Protein AF-X0WHK9-F1 (afdb_monomer_lite)

pLDDT: mean 96.36, std 5.64, range [62.0, 98.44]

Secondary structure (DSSP, 8-state):
---SSGGGGGGHHHHHHHHHHTT--GGG-GGGS-HHHHHHHHHHT--

Foldseek 3Di:
DPDPDPVCVVVVVVVVVVCVVVVHDLVRDLVSDDPVVSVVVVVVPDD

Radius of gyration: 13.01 Å; chains: 1; bounding box: 23×29×26 Å

Sequence (47 aa):
TDAHRIDNLGLMGFGIATAARGWTTKHDVLNTLSADKIKTWAKSKRL

Organism: NCBI:txid412755

Structure (mmCIF, N/CA/C/O backbone):
data_AF-X0WHK9-F1
#
_entry.id   AF-X0WHK9-F1
#
loop_
_atom_site.group_PDB
_atom_site.id
_atom_site.type_symbol
_atom_site.label_atom_id
_atom_site.label_alt_id
_atom_site.label_comp_id
_atom_site.label_asym_id
_atom_site.label_entity_id
_atom_site.label_seq_id
_atom_site.pdbx_PDB_ins_code
_atom_site.Cartn_x
_atom_site.Cartn_y
_atom_site.Cartn_z
_atom_site.occupancy
_atom_site.B_iso_or_equiv
_atom_site.auth_seq_id
_atom_site.auth_comp_id
_atom_site.auth_asym_id
_atom_site.auth_atom_id
_atom_site.pdbx_PDB_model_num
ATOM 1 N N . THR A 1 1 ? 7.212 4.132 -3.551 1.00 94.75 1 THR A N 1
ATOM 2 C CA . THR A 1 1 ? 7.997 3.956 -4.787 1.00 94.75 1 THR A CA 1
ATOM 3 C C . THR A 1 1 ? 8.648 5.237 -5.248 1.00 94.75 1 THR A C 1
ATOM 5 O O . THR A 1 1 ? 9.618 5.119 -5.977 1.00 94.75 1 THR A O 1
ATOM 8 N N . ASP A 1 2 ? 8.139 6.416 -4.853 1.00 95.94 2 ASP A N 1
ATOM 9 C CA . ASP A 1 2 ? 8.690 7.712 -5.283 1.00 95.94 2 ASP A CA 1
ATOM 10 C C . ASP A 1 2 ? 8.900 7.767 -6.809 1.00 95.94 2 ASP A C 1
ATOM 12 O O . ASP A 1 2 ? 9.982 7.992 -7.358 1.00 95.94 2 ASP A O 1
ATOM 16 N N . ALA A 1 3 ? 7.844 7.352 -7.513 1.00 97.19 3 ALA A N 1
ATOM 17 C CA . ALA A 1 3 ? 7.912 7.078 -8.932 1.00 97.19 3 ALA A CA 1
ATOM 18 C C . ALA A 1 3 ? 7.974 8.389 -9.728 1.00 97.19 3 ALA A C 1
ATOM 20 O O . ALA A 1 3 ? 7.030 9.169 -9.708 1.00 97.19 3 ALA A O 1
ATOM 21 N N . HIS A 1 4 ? 9.056 8.567 -10.489 1.00 97.56 4 HIS A N 1
ATOM 22 C CA . HIS A 1 4 ? 9.241 9.656 -11.461 1.00 97.56 4 HIS A CA 1
ATOM 23 C C . HIS A 1 4 ? 9.047 9.187 -12.920 1.00 97.56 4 HIS A C 1
ATOM 25 O O . HIS A 1 4 ? 9.242 9.940 -13.868 1.00 97.56 4 HIS A O 1
ATOM 31 N N . ARG A 1 5 ? 8.677 7.913 -13.099 1.00 98.06 5 ARG A N 1
ATOM 32 C CA . ARG A 1 5 ? 8.330 7.246 -14.364 1.00 98.06 5 ARG A CA 1
ATOM 33 C C . ARG A 1 5 ? 7.371 6.093 -14.069 1.00 98.06 5 ARG A C 1
ATOM 35 O O . ARG A 1 5 ? 7.433 5.529 -12.976 1.00 98.06 5 ARG A O 1
ATOM 42 N N . ILE A 1 6 ? 6.511 5.737 -15.025 1.00 98.25 6 ILE A N 1
ATOM 43 C CA . ILE A 1 6 ? 5.433 4.744 -14.830 1.00 98.25 6 ILE A CA 1
ATOM 44 C C . ILE A 1 6 ? 5.986 3.400 -14.338 1.00 98.25 6 ILE A C 1
ATOM 46 O O . ILE A 1 6 ? 5.472 2.847 -13.369 1.00 98.25 6 ILE A O 1
ATOM 50 N N . ASP A 1 7 ? 7.089 2.929 -14.920 1.00 98.19 7 ASP A N 1
ATOM 51 C CA . ASP A 1 7 ? 7.695 1.639 -14.563 1.00 98.19 7 ASP A CA 1
ATOM 52 C C . ASP A 1 7 ? 8.111 1.556 -13.083 1.00 98.19 7 ASP A C 1
ATOM 54 O O . ASP A 1 7 ? 8.077 0.483 -12.479 1.00 98.19 7 ASP A O 1
ATOM 58 N N . ASN A 1 8 ? 8.431 2.692 -12.448 1.00 98.31 8 ASN A N 1
ATOM 59 C CA . ASN A 1 8 ? 8.806 2.726 -11.033 1.00 98.31 8 ASN A CA 1
ATOM 60 C C . ASN A 1 8 ? 7.626 2.394 -10.103 1.00 98.31 8 ASN A C 1
ATOM 62 O O . ASN A 1 8 ? 7.847 2.077 -8.933 1.00 98.31 8 ASN A O 1
ATOM 66 N N . LEU A 1 9 ? 6.374 2.424 -10.578 1.00 98.19 9 LEU A N 1
ATOM 67 C CA . LEU A 1 9 ? 5.226 1.935 -9.805 1.00 98.19 9 LEU A CA 1
ATOM 68 C C . LEU A 1 9 ? 5.372 0.442 -9.464 1.00 98.19 9 LEU A C 1
ATOM 70 O O . LEU A 1 9 ? 4.946 0.022 -8.386 1.00 98.19 9 LEU A O 1
ATOM 74 N N . GLY A 1 10 ? 6.057 -0.334 -10.314 1.00 98.00 10 GLY A N 1
ATOM 75 C CA . GLY A 1 10 ? 6.364 -1.749 -10.079 1.00 98.00 10 GLY A CA 1
ATOM 76 C C . GLY A 1 10 ? 7.248 -2.003 -8.852 1.00 98.00 10 GLY A C 1
ATOM 77 O O . GLY A 1 10 ? 7.232 -3.097 -8.292 1.00 98.00 10 GLY A O 1
ATOM 78 N N . LEU A 1 11 ? 7.951 -0.982 -8.347 1.00 98.38 11 LEU A N 1
ATOM 79 C CA . LEU A 1 11 ? 8.786 -1.082 -7.145 1.00 98.38 11 LEU A CA 1
ATOM 80 C C . LEU A 1 11 ? 7.968 -1.258 -5.848 1.00 98.38 11 LEU A C 1
ATOM 82 O O . LEU A 1 11 ? 8.553 -1.429 -4.778 1.00 98.38 11 LEU A O 1
ATOM 86 N N . MET A 1 12 ? 6.627 -1.219 -5.900 1.00 98.38 12 MET A N 1
ATOM 87 C CA . MET A 1 12 ? 5.761 -1.352 -4.717 1.00 98.38 12 MET A CA 1
ATOM 88 C C . MET A 1 12 ? 5.992 -2.669 -3.960 1.00 98.38 12 MET A C 1
ATOM 90 O O . MET A 1 12 ? 5.877 -2.701 -2.734 1.00 98.38 12 MET A O 1
ATOM 94 N N . GLY A 1 13 ? 6.407 -3.729 -4.663 1.00 98.31 13 GLY A N 1
ATOM 95 C CA . GLY A 1 13 ? 6.763 -5.013 -4.052 1.00 98.31 13 GLY A CA 1
ATOM 96 C C . GLY A 1 13 ? 7.842 -4.899 -2.967 1.00 98.31 13 GLY A C 1
ATOM 97 O O . GLY A 1 13 ? 7.750 -5.577 -1.945 1.00 98.31 13 GLY A O 1
ATOM 98 N N . PHE A 1 14 ? 8.808 -3.983 -3.113 1.00 98.44 14 PHE A N 1
ATOM 99 C CA . PHE A 1 14 ? 9.822 -3.741 -2.079 1.00 98.44 14 PHE A CA 1
ATOM 100 C C . PHE A 1 14 ? 9.227 -3.139 -0.802 1.00 98.44 14 PHE A C 1
ATOM 102 O O . PHE A 1 14 ? 9.654 -3.489 0.300 1.00 98.44 14 PHE A O 1
ATOM 109 N N . GLY A 1 15 ? 8.211 -2.280 -0.933 1.00 98.06 15 GLY A N 1
ATOM 110 C CA . GLY A 1 15 ? 7.469 -1.738 0.206 1.00 98.06 15 GLY A CA 1
ATOM 111 C C . GLY A 1 15 ? 6.733 -2.835 0.974 1.00 98.06 15 GLY A C 1
ATOM 112 O O . GLY A 1 15 ? 6.850 -2.911 2.194 1.00 98.06 15 GLY A O 1
ATOM 113 N N . ILE A 1 16 ? 6.064 -3.744 0.256 1.00 98.19 16 ILE A N 1
ATOM 114 C CA . ILE A 1 16 ? 5.362 -4.896 0.847 1.00 98.19 16 ILE A CA 1
ATOM 115 C C . ILE A 1 16 ? 6.348 -5.827 1.567 1.00 98.19 16 ILE A C 1
ATOM 117 O O . ILE A 1 16 ? 6.132 -6.176 2.725 1.00 98.19 16 ILE A O 1
ATOM 121 N N . ALA A 1 17 ? 7.462 -6.192 0.924 1.00 98.44 17 ALA A N 1
ATOM 122 C CA . ALA A 1 17 ? 8.475 -7.061 1.528 1.00 98.44 17 ALA A CA 1
ATOM 123 C C . ALA A 1 17 ? 9.115 -6.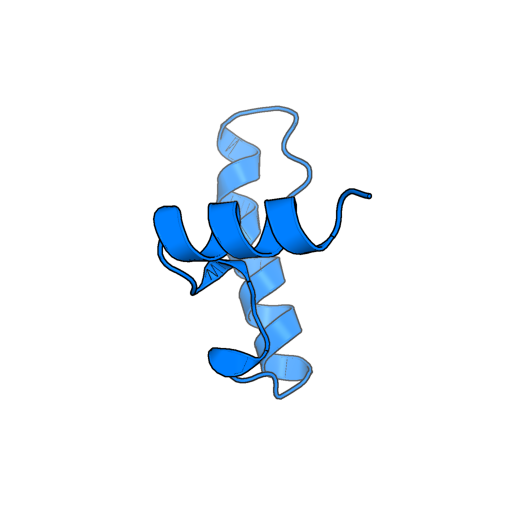436 2.782 1.00 98.44 17 ALA A C 1
ATOM 125 O O . ALA A 1 17 ? 9.406 -7.131 3.756 1.00 98.44 17 ALA A O 1
ATOM 126 N N . THR A 1 18 ? 9.315 -5.116 2.777 1.00 98.44 18 THR A N 1
ATOM 127 C CA . THR A 1 18 ? 9.813 -4.370 3.941 1.00 98.44 18 THR A CA 1
ATOM 128 C C . THR A 1 18 ? 8.795 -4.376 5.082 1.00 98.44 18 THR A C 1
ATOM 130 O O . THR A 1 18 ? 9.160 -4.681 6.215 1.00 98.44 18 THR A O 1
ATOM 133 N N . ALA A 1 19 ? 7.519 -4.125 4.779 1.00 98.31 19 ALA A N 1
ATOM 134 C CA . ALA A 1 19 ? 6.416 -4.159 5.738 1.00 98.31 19 ALA A CA 1
ATOM 135 C C . ALA A 1 19 ? 6.252 -5.549 6.389 1.00 98.31 19 ALA A C 1
ATOM 137 O O . ALA A 1 19 ? 6.085 -5.649 7.607 1.00 98.31 19 ALA A O 1
ATOM 138 N N . ALA A 1 20 ? 6.385 -6.623 5.602 1.00 97.94 20 ALA A N 1
ATOM 139 C CA . ALA A 1 20 ? 6.350 -8.000 6.095 1.00 97.94 20 ALA A CA 1
ATOM 140 C C . ALA A 1 20 ? 7.515 -8.307 7.051 1.00 97.94 20 ALA A C 1
ATOM 142 O O . ALA A 1 20 ? 7.311 -8.897 8.110 1.00 97.94 20 ALA A O 1
ATOM 143 N N . ARG A 1 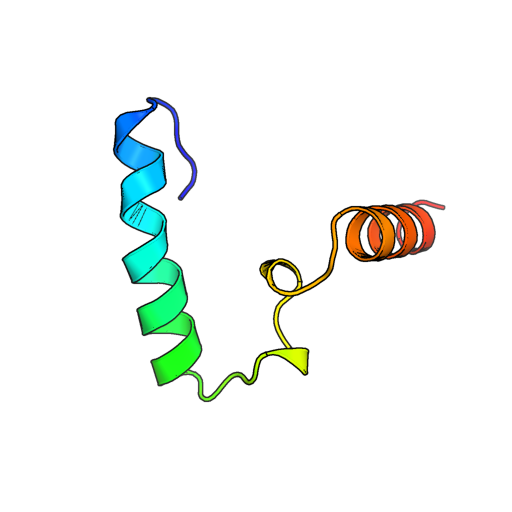21 ? 8.735 -7.852 6.729 1.00 98.44 21 ARG A N 1
ATOM 144 C CA . ARG A 1 21 ? 9.902 -8.001 7.617 1.00 98.44 21 ARG A CA 1
ATOM 145 C C . ARG A 1 21 ? 9.730 -7.250 8.940 1.00 98.44 21 ARG A C 1
ATOM 147 O O . ARG A 1 21 ? 10.242 -7.706 9.953 1.00 98.44 21 ARG A O 1
ATOM 154 N N . GLY A 1 22 ? 8.997 -6.137 8.923 1.00 98.06 22 GLY A N 1
ATOM 155 C CA . GLY A 1 22 ? 8.617 -5.371 10.113 1.00 98.06 22 GLY A CA 1
ATOM 156 C C . GLY A 1 22 ? 7.391 -5.906 10.860 1.00 98.06 22 GLY A C 1
ATOM 157 O O . GLY A 1 22 ? 6.918 -5.235 11.768 1.00 98.06 22 GLY A O 1
ATOM 158 N N . TRP A 1 23 ? 6.856 -7.067 10.464 1.00 97.88 23 TRP A N 1
ATOM 159 C CA . TRP A 1 23 ? 5.710 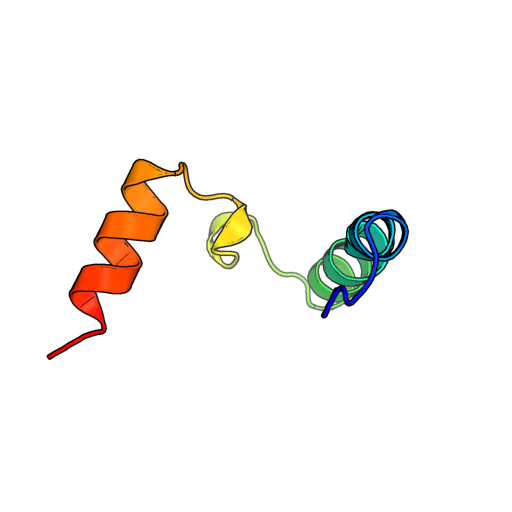-7.740 11.096 1.00 97.88 23 TRP A CA 1
ATOM 160 C C . TRP A 1 23 ? 4.429 -6.892 11.130 1.00 97.88 23 TRP A C 1
ATOM 162 O O . TRP A 1 23 ? 3.549 -7.104 11.961 1.00 97.88 23 TRP A O 1
ATOM 172 N N . THR A 1 24 ? 4.309 -5.937 10.208 1.00 98.19 24 THR A N 1
ATOM 173 C CA . THR A 1 24 ? 3.097 -5.123 10.074 1.00 98.19 24 THR A CA 1
ATOM 174 C C . THR A 1 24 ? 1.929 -5.969 9.577 1.00 98.19 24 THR A C 1
ATOM 176 O O . THR A 1 24 ? 2.082 -6.870 8.748 1.00 98.19 24 THR A O 1
ATOM 179 N N . THR A 1 25 ? 0.734 -5.656 10.060 1.00 97.69 25 THR A N 1
ATOM 180 C CA . THR A 1 25 ? -0.518 -6.234 9.583 1.00 97.69 25 THR A CA 1
ATOM 181 C C . THR A 1 25 ? -1.228 -5.255 8.653 1.00 97.69 25 THR A C 1
ATOM 183 O O . THR A 1 25 ? -0.895 -4.072 8.579 1.00 97.69 25 THR A O 1
ATOM 186 N N . LYS A 1 26 ? -2.280 -5.714 7.963 1.00 97.25 26 LYS A N 1
ATOM 187 C CA . LYS A 1 26 ? -3.090 -4.826 7.112 1.00 97.25 26 LYS A CA 1
ATOM 188 C C . LYS A 1 26 ? -3.635 -3.606 7.871 1.00 97.25 26 LYS A C 1
ATOM 190 O O . LYS A 1 26 ? -3.814 -2.554 7.274 1.00 97.25 26 LYS A O 1
ATOM 195 N N . HIS A 1 27 ? -3.893 -3.744 9.172 1.00 97.00 27 HIS A N 1
ATOM 196 C CA . HIS A 1 27 ? -4.475 -2.683 9.993 1.00 97.00 27 HIS A CA 1
ATOM 197 C C . HIS A 1 27 ? -3.496 -1.534 10.265 1.00 97.00 27 HIS A C 1
ATOM 199 O O . HIS A 1 27 ? -3.940 -0.425 10.553 1.00 97.00 27 HIS A O 1
ATOM 205 N N . ASP A 1 28 ? -2.197 -1.774 10.086 1.00 97.62 28 ASP A N 1
ATOM 206 C CA . ASP A 1 28 ? -1.131 -0.794 10.299 1.00 97.62 28 ASP A CA 1
ATOM 207 C C . ASP A 1 28 ? -0.822 0.028 9.032 1.00 97.62 28 ASP A C 1
ATOM 209 O O . ASP A 1 28 ? -0.083 1.011 9.082 1.00 97.62 28 ASP A O 1
ATOM 213 N N . VAL A 1 29 ? -1.374 -0.359 7.872 1.00 97.75 29 VAL A N 1
ATOM 214 C CA . VAL A 1 29 ? -0.960 0.151 6.554 1.00 97.75 29 VAL A CA 1
ATOM 215 C C . VAL A 1 29 ? -2.099 0.888 5.848 1.00 97.75 29 VAL A C 1
ATOM 217 O O . VAL A 1 29 ? -3.089 0.286 5.426 1.00 97.75 29 VAL A O 1
ATOM 220 N N . LEU A 1 30 ? -1.916 2.193 5.614 1.00 97.56 30 LEU A N 1
ATOM 221 C CA . LEU A 1 30 ? -2.907 3.060 4.956 1.00 97.56 30 LEU A CA 1
ATOM 222 C C . LEU A 1 30 ? -3.304 2.590 3.552 1.00 97.56 30 LEU A C 1
ATOM 224 O O . LEU A 1 30 ? -4.463 2.719 3.172 1.00 97.56 30 LEU A O 1
ATOM 228 N N . ASN A 1 31 ? -2.367 2.025 2.786 1.00 97.31 31 ASN A N 1
ATOM 229 C CA . ASN A 1 31 ? -2.616 1.555 1.419 1.00 97.31 31 ASN A CA 1
ATOM 230 C C . ASN A 1 31 ? -3.621 0.390 1.333 1.00 97.31 31 ASN A C 1
ATOM 232 O O . ASN A 1 31 ? -4.039 0.048 0.231 1.00 97.31 31 ASN A O 1
ATOM 236 N N . THR A 1 32 ? -4.016 -0.213 2.461 1.00 98.06 32 THR A N 1
ATOM 237 C CA . THR A 1 32 ? -5.056 -1.258 2.513 1.00 98.06 32 THR A CA 1
ATOM 238 C C . THR A 1 32 ? -6.467 -0.698 2.721 1.00 98.06 32 THR A C 1
ATOM 240 O O . THR A 1 32 ? -7.455 -1.426 2.603 1.00 98.06 32 THR A O 1
ATOM 243 N N . LEU A 1 33 ? -6.584 0.595 3.041 1.00 98.06 33 LEU A N 1
ATOM 244 C CA . LEU A 1 33 ? -7.866 1.274 3.167 1.00 98.06 33 LEU A CA 1
ATOM 245 C C . LEU A 1 33 ? -8.533 1.424 1.795 1.00 98.06 33 LEU A C 1
ATOM 247 O O . LEU A 1 33 ? -7.869 1.594 0.774 1.00 98.06 33 LEU A O 1
ATOM 251 N N . SER A 1 34 ? -9.869 1.445 1.779 1.00 98.00 34 SER A N 1
ATOM 252 C CA . SER A 1 34 ? -10.597 1.886 0.588 1.00 98.00 34 SER A CA 1
ATOM 253 C C . SER A 1 34 ? -10.302 3.359 0.290 1.00 98.00 34 SER A C 1
ATOM 255 O O . SER A 1 34 ? -9.942 4.133 1.185 1.00 98.00 34 SER A O 1
ATOM 257 N N . ALA A 1 35 ? -10.524 3.766 -0.962 1.00 97.88 35 ALA A N 1
ATOM 258 C CA . ALA A 1 35 ? -10.313 5.144 -1.399 1.00 97.88 35 ALA A CA 1
ATOM 259 C C . ALA A 1 35 ? -11.071 6.170 -0.531 1.00 97.88 35 ALA A C 1
ATOM 261 O O . ALA A 1 35 ? -10.533 7.230 -0.219 1.00 97.88 35 ALA A O 1
ATOM 262 N N . ASP A 1 36 ? -12.290 5.857 -0.086 1.00 97.94 36 ASP A N 1
ATOM 263 C CA . ASP A 1 36 ? -13.064 6.765 0.769 1.00 97.94 36 ASP A CA 1
ATOM 264 C C . ASP A 1 36 ? -12.513 6.835 2.196 1.00 97.94 36 ASP A C 1
ATOM 266 O O . ASP A 1 36 ? -12.420 7.917 2.777 1.00 97.94 36 ASP A O 1
ATOM 270 N N . LYS A 1 37 ? -12.063 5.702 2.749 1.00 97.50 37 LYS A N 1
ATOM 271 C CA . LYS A 1 37 ? -11.475 5.656 4.093 1.00 97.50 37 LYS A CA 1
ATOM 272 C C . LYS A 1 37 ? -10.171 6.445 4.170 1.00 97.50 37 LYS A C 1
ATOM 274 O O . LYS A 1 37 ? -9.994 7.210 5.116 1.00 97.50 37 LYS A O 1
ATOM 279 N N . ILE A 1 38 ? -9.284 6.315 3.179 1.00 97.25 38 ILE A N 1
ATOM 280 C CA . ILE A 1 38 ? -8.021 7.068 3.176 1.00 97.25 38 ILE A CA 1
ATOM 281 C C . ILE A 1 38 ? -8.251 8.574 2.983 1.00 97.25 38 ILE A C 1
ATOM 283 O O . ILE A 1 38 ? -7.575 9.376 3.625 1.00 97.25 38 ILE A O 1
ATOM 287 N N . LYS A 1 39 ? -9.253 8.982 2.188 1.00 96.00 39 LYS A N 1
ATOM 288 C CA . LYS A 1 39 ? -9.654 10.396 2.061 1.00 96.00 39 LYS A CA 1
ATOM 289 C C . LYS A 1 39 ? -10.144 10.965 3.393 1.00 96.00 39 LYS A C 1
ATOM 291 O O . LYS A 1 39 ? -9.739 12.064 3.767 1.00 96.00 39 LYS A O 1
ATOM 296 N N . THR A 1 40 ? -10.989 10.231 4.116 1.00 96.81 40 THR A N 1
ATOM 297 C CA . THR A 1 40 ? -11.471 10.643 5.444 1.00 96.81 40 THR A CA 1
ATOM 298 C C . THR A 1 40 ? -10.328 10.736 6.450 1.00 96.81 40 THR A C 1
ATOM 300 O O . THR A 1 40 ? -10.206 11.745 7.144 1.00 96.81 40 THR A O 1
ATOM 303 N N . TRP A 1 41 ? -9.442 9.735 6.484 1.00 96.19 41 TRP A N 1
ATOM 304 C CA . TRP A 1 41 ? -8.250 9.762 7.332 1.00 96.19 41 TRP A CA 1
ATOM 305 C C . TRP A 1 41 ? -7.376 10.990 7.035 1.00 96.19 41 TRP A C 1
ATOM 307 O O . TRP A 1 41 ? -7.020 11.718 7.958 1.00 96.19 41 TRP A O 1
ATOM 317 N N . ALA A 1 42 ? -7.109 11.291 5.760 1.00 95.75 42 ALA A N 1
ATOM 318 C CA . ALA A 1 42 ? -6.296 12.443 5.367 1.00 95.75 42 ALA A CA 1
ATOM 319 C C . ALA A 1 42 ? -6.921 13.785 5.788 1.00 95.75 42 ALA A C 1
ATOM 321 O O . ALA A 1 42 ? -6.206 14.675 6.247 1.00 95.75 42 ALA A O 1
ATOM 322 N N . LYS A 1 43 ? -8.250 13.924 5.682 1.00 95.88 43 LYS A N 1
ATOM 323 C CA . LYS A 1 43 ? -8.974 15.113 6.163 1.00 95.88 43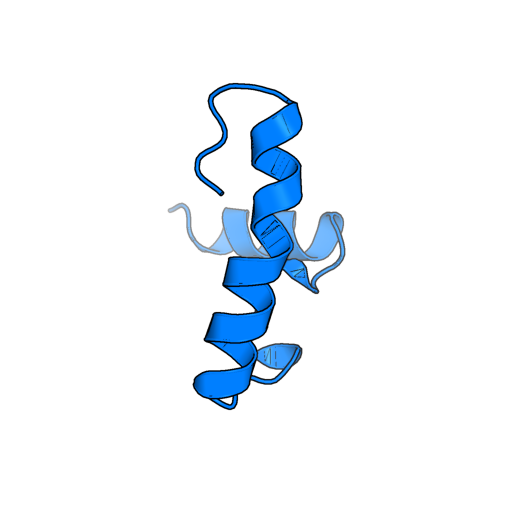 LYS A CA 1
ATOM 324 C C . LYS A 1 43 ? -8.840 15.287 7.674 1.00 95.88 43 LYS A C 1
ATOM 326 O O . LYS A 1 43 ? -8.593 16.395 8.116 1.00 95.88 43 LYS A O 1
ATOM 331 N N . SER A 1 44 ? -8.911 14.203 8.452 1.00 95.56 44 SER A N 1
ATOM 332 C CA . SER A 1 44 ? -8.761 14.269 9.918 1.00 95.56 44 SER A CA 1
ATOM 333 C C . SER A 1 44 ? -7.379 14.734 10.401 1.00 95.56 44 SER A C 1
ATOM 335 O O . SER A 1 44 ? -7.217 15.048 11.576 1.00 95.56 44 SER A O 1
ATOM 337 N N . LYS A 1 45 ? -6.369 14.745 9.520 1.00 91.38 45 LYS A N 1
ATOM 338 C CA . LYS A 1 45 ? -4.993 15.162 9.8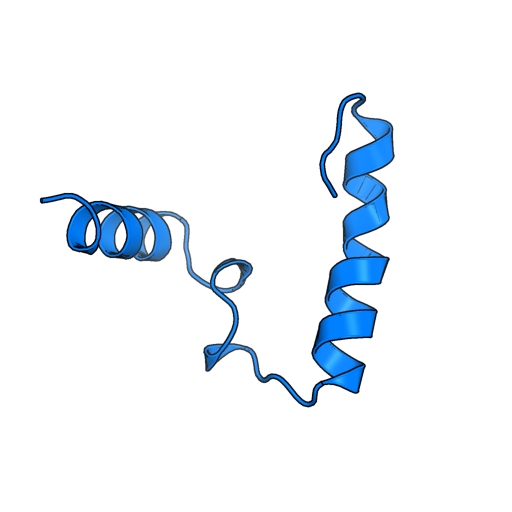34 1.00 91.38 45 LYS A CA 1
ATOM 339 C C . LYS A 1 45 ? -4.674 16.597 9.421 1.00 91.38 45 LYS A C 1
ATOM 341 O O . LYS A 1 45 ? -3.619 17.097 9.801 1.00 91.38 45 LYS A O 1
ATOM 346 N N . ARG A 1 46 ? -5.542 17.247 8.643 1.00 82.56 46 ARG A N 1
ATOM 347 C CA . ARG A 1 46 ? -5.404 18.661 8.281 1.00 82.56 46 ARG A CA 1
ATOM 348 C C . ARG A 1 46 ? -6.290 19.463 9.232 1.00 82.56 46 ARG A C 1
ATOM 350 O O . ARG A 1 46 ? -7.494 19.227 9.259 1.00 82.56 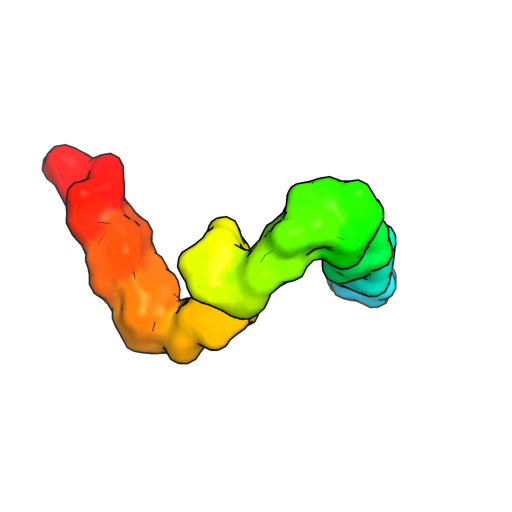46 ARG A O 1
ATOM 357 N N . LEU A 1 47 ? -5.658 20.324 10.035 1.00 62.00 47 LEU A N 1
ATOM 358 C CA . LEU A 1 47 ? -6.335 21.393 10.776 1.00 62.00 47 LEU A CA 1
ATOM 359 C C . LEU A 1 47 ? -7.050 22.332 9.798 1.00 62.00 47 LEU A C 1
ATOM 361 O O . LEU A 1 47 ? -6.486 22.552 8.698 1.00 62.00 47 LEU A O 1
#